Protein AF-A0A842RIZ6-F1 (afdb_monomer)

Solvent-accessible surface area (backbone atoms only — not comparable to full-atom values): 8833 Å² total; per-residue (Å²): 134,54,75,67,56,56,53,50,51,52,46,51,53,51,36,51,53,51,26,62,78,69,74,54,74,59,73,69,52,50,54,51,45,39,51,47,33,72,75,74,40,94,47,66,68,63,45,47,54,51,50,53,50,55,48,52,43,51,51,53,31,49,51,53,25,62,78,68,73,53,74,60,71,69,52,48,54,50,43,35,56,43,33,74,75,69,47,89,49,61,69,60,41,50,52,56,48,49,57,48,48,56,44,51,52,54,28,50,51,54,26,59,78,68,75,53,77,60,70,70,55,42,54,51,46,41,56,43,28,75,74,72,41,93,44,66,68,62,38,51,52,52,49,54,59,73,64,57,80,78,72,82,83,126

Sequence (154 aa):
MSNEDLTKEAIEQFSQQFMDEMNLEGKKTLIKIKKIVKEAGTEFEKVKEIYERELKIENFAKEIMEELELNGFSTLTKLKEFIEKHGFEKEKVIERYDEFSKKEDFANEIMTELELKGRSTRLKIIRIMEIVGFEKEKVKTSFLRSTINERIQH

Radius of gyration: 22.15 Å; Cα contacts (8 Å, |Δi|>4): 94; chains: 1; bounding box: 42×46×68 Å

pLDDT: mean 91.48, std 9.99, range [41.0, 97.81]

Mean predicted aligned error: 6.43 Å

Nearest PDB structures (foldseek):
  5h79-assembly2_C  TM=3.166E-01  e=1.841E+00  Staphylococcus aureus

Foldseek 3Di:
DDPVVVVLVVLLVLLVVLCVVVVHDDPVSSVVLSVLCVVQNSDNVSSVVVSVVLVVLLVLQVVLCVVVVHDDPVSSVQLSVLCVVPNSPNVSSVVVSVVVVVLQVLLVVLCVVVVHDDDVSSVQLSVLCVVVNSDSVSSNVVSVVVPPPDPPPD

Secondary structure (DSSP, 8-state):
--HHHHHHHHHHHHHHHHHHHTT--SHHHHHHHHHHHHHH-S-HHHHHHHHHHHHHHHHHHHHHHHHTT--SHHHHHHHHHHHHHH-S-HHHHHHHHHHHHHHHHHHHHHHHHTT--SHHHHHHHHHHHHHH-S-HHHHHHHHHHTT-------

Structure (mmCIF, N/CA/C/O backbone):
data_AF-A0A842RIZ6-F1
#
_entry.id   AF-A0A842RIZ6-F1
#
loop_
_atom_site.group_PDB
_atom_site.id
_atom_site.type_symbol
_atom_site.label_atom_id
_atom_site.label_alt_id
_atom_site.label_comp_id
_atom_site.label_asym_id
_atom_site.label_entity_id
_atom_site.label_seq_id
_atom_site.pdbx_PDB_ins_code
_atom_site.Cartn_x
_atom_site.Cartn_y
_atom_site.Cartn_z
_atom_site.occupancy
_atom_site.B_iso_or_equiv
_atom_site.auth_seq_id
_atom_site.auth_comp_id
_atom_site.auth_asym_id
_atom_site.auth_atom_id
_atom_site.pdbx_PDB_model_num
ATOM 1 N N . MET A 1 1 ? -12.219 31.849 20.819 1.00 56.84 1 MET A N 1
ATOM 2 C CA . MET A 1 1 ? -11.886 30.554 20.188 1.00 56.84 1 MET A CA 1
ATOM 3 C C . MET A 1 1 ? -12.431 30.570 18.777 1.00 56.84 1 MET A C 1
ATOM 5 O O . MET A 1 1 ? -13.548 31.045 18.599 1.00 56.84 1 MET A O 1
ATOM 9 N N . SER A 1 2 ? -11.643 30.152 17.787 1.00 69.94 2 SER A N 1
ATOM 10 C CA . SER A 1 2 ? -12.125 30.052 16.405 1.00 69.94 2 SER A CA 1
ATOM 11 C C . SER A 1 2 ? -12.949 28.769 16.212 1.00 69.94 2 SER A C 1
ATOM 13 O O . SER A 1 2 ? -12.807 27.820 16.984 1.00 69.94 2 SER A O 1
ATOM 15 N N . ASN A 1 3 ? -13.799 28.709 15.180 1.00 64.38 3 ASN A N 1
ATOM 16 C CA . ASN A 1 3 ? -14.527 27.478 14.832 1.00 64.38 3 ASN A CA 1
ATOM 17 C C . ASN A 1 3 ? -13.578 26.309 14.506 1.00 64.38 3 ASN A C 1
ATOM 19 O O . ASN A 1 3 ? -13.919 25.159 14.764 1.00 64.38 3 ASN A O 1
ATOM 23 N N . GLU A 1 4 ? -12.372 26.586 13.999 1.00 68.50 4 GLU A N 1
ATOM 24 C CA . GLU A 1 4 ? -11.355 25.554 13.769 1.00 68.50 4 GLU A CA 1
ATOM 25 C C . GLU A 1 4 ? -10.817 24.960 15.077 1.00 68.50 4 GLU A C 1
ATOM 27 O O . GLU A 1 4 ? -10.592 23.751 15.153 1.00 68.50 4 GLU A O 1
ATOM 32 N N . ASP A 1 5 ? -10.649 25.774 16.120 1.00 66.44 5 ASP A N 1
ATOM 33 C CA . ASP A 1 5 ? -10.172 25.297 17.424 1.00 66.44 5 ASP A CA 1
ATOM 34 C C . ASP A 1 5 ? -11.205 24.374 18.085 1.00 66.44 5 ASP A C 1
ATOM 36 O O . ASP A 1 5 ? -10.844 23.310 18.587 1.00 66.44 5 ASP A O 1
ATOM 40 N N . LEU A 1 6 ? -12.494 24.722 17.976 1.00 61.66 6 LEU A N 1
ATOM 41 C CA . LEU A 1 6 ? -13.609 23.895 18.455 1.00 61.66 6 LEU A CA 1
ATOM 42 C C . LEU A 1 6 ? -13.667 22.534 17.740 1.00 61.66 6 LEU A C 1
ATOM 44 O O . LEU A 1 6 ? -13.906 21.509 18.375 1.00 61.66 6 LEU A O 1
ATOM 48 N N . THR A 1 7 ? -13.392 22.492 16.431 1.00 81.44 7 THR A N 1
ATOM 49 C CA . THR A 1 7 ? -13.361 21.219 15.686 1.00 81.44 7 THR A CA 1
ATOM 50 C C . THR A 1 7 ? -12.161 20.339 16.035 1.00 81.44 7 THR A C 1
ATOM 52 O O . THR A 1 7 ? -12.290 19.116 16.058 1.00 81.44 7 THR A O 1
ATOM 55 N N . LYS A 1 8 ? -10.994 20.923 16.338 1.00 86.56 8 LYS A N 1
ATOM 56 C CA . LYS A 1 8 ? -9.801 20.151 16.724 1.00 86.56 8 LYS A CA 1
ATOM 57 C C . LYS A 1 8 ? -9.957 19.521 18.101 1.00 86.56 8 LYS A C 1
ATOM 59 O O . LYS A 1 8 ? -9.606 18.357 18.268 1.00 86.56 8 LYS A O 1
ATOM 64 N N . GLU A 1 9 ? -10.497 20.269 19.058 1.00 89.50 9 GLU A N 1
ATOM 65 C CA . GLU A 1 9 ? -10.736 19.775 20.414 1.00 89.50 9 GLU A CA 1
ATOM 66 C C . GLU A 1 9 ? -11.781 18.650 20.429 1.00 89.50 9 GLU A C 1
ATOM 68 O O . GLU A 1 9 ? -11.561 17.622 21.064 1.00 89.50 9 GLU A O 1
ATOM 73 N N . ALA A 1 10 ? -12.852 18.776 19.638 1.00 90.44 10 ALA A N 1
ATOM 74 C CA . ALA A 1 10 ? -13.848 17.715 19.483 1.00 90.44 10 ALA A CA 1
ATOM 75 C C . ALA A 1 10 ? -13.250 16.421 18.896 1.00 90.44 10 ALA A C 1
ATOM 77 O O . ALA A 1 10 ? -13.531 15.331 19.391 1.00 90.44 10 ALA A O 1
ATOM 78 N N . ILE A 1 11 ? -12.387 16.527 17.873 1.00 94.44 11 ILE A N 1
ATOM 79 C CA . ILE A 1 11 ? -11.676 15.367 17.305 1.00 94.44 11 ILE A CA 1
ATOM 80 C C . ILE A 1 11 ? -10.755 14.733 18.351 1.00 94.44 11 ILE A C 1
ATOM 82 O O . ILE A 1 11 ? -10.690 13.507 18.433 1.00 94.44 11 ILE A O 1
ATOM 86 N N . GLU A 1 12 ? -10.040 15.541 19.136 1.00 95.00 12 GLU A N 1
ATOM 87 C CA . GLU A 1 12 ? -9.145 15.063 20.193 1.00 95.00 12 GLU A CA 1
ATOM 88 C C . GLU A 1 12 ? -9.908 14.258 21.248 1.00 95.00 12 GLU A C 1
ATOM 90 O O . GLU A 1 12 ? -9.563 13.104 21.500 1.00 95.00 12 GLU A O 1
ATOM 95 N N . GLN A 1 13 ? -10.965 14.850 21.808 1.00 94.94 13 GLN A N 1
ATOM 96 C CA . GLN A 1 13 ? -11.787 14.243 22.854 1.00 94.94 13 GLN A CA 1
ATOM 97 C C . GLN A 1 13 ? -12.434 12.947 22.369 1.00 94.94 13 GLN A C 1
ATOM 99 O O . GLN A 1 13 ? -12.297 11.913 23.020 1.00 94.94 13 GLN A O 1
ATOM 104 N N . PHE A 1 14 ? -13.060 12.976 21.188 1.00 96.56 14 PHE A N 1
ATOM 105 C CA . PHE A 1 14 ? -13.668 11.786 20.603 1.00 96.56 14 PHE A CA 1
ATOM 106 C C . PHE A 1 14 ? -12.632 10.687 20.347 1.00 96.56 14 PHE A C 1
ATOM 108 O O . PHE A 1 14 ? -12.876 9.524 20.646 1.00 96.56 14 PHE A O 1
ATOM 115 N N . SER A 1 15 ? -11.458 11.038 19.809 1.00 96.38 15 SER A N 1
ATOM 116 C CA . SER A 1 15 ? -10.419 10.045 19.510 1.00 96.38 15 SER A CA 1
ATOM 117 C C . SER A 1 15 ? -9.881 9.381 20.775 1.00 96.38 15 SER A C 1
ATOM 119 O O . SER A 1 15 ? -9.585 8.190 20.742 1.00 96.38 15 SER A O 1
ATOM 121 N N . GLN A 1 16 ? -9.751 10.129 21.874 1.00 96.69 16 GLN A N 1
ATOM 122 C CA . GLN A 1 16 ? -9.329 9.570 23.156 1.00 96.69 16 GLN A CA 1
ATOM 123 C C . GLN A 1 16 ? -10.413 8.668 23.753 1.00 96.69 16 GLN A C 1
ATOM 125 O O . GLN A 1 16 ? -10.111 7.539 24.119 1.00 96.69 16 GLN A O 1
ATOM 130 N N . GLN A 1 17 ? -11.673 9.111 23.754 1.00 97.06 17 GLN A N 1
ATOM 131 C CA . GLN A 1 17 ? -12.793 8.281 24.202 1.00 97.06 17 GLN A CA 1
ATOM 132 C C . GLN A 1 17 ? -12.881 6.975 23.400 1.00 97.06 17 GLN A C 1
ATOM 134 O O . GLN A 1 17 ? -13.019 5.899 23.971 1.00 97.06 17 GLN A O 1
ATOM 139 N N . PHE A 1 18 ? -12.737 7.056 22.076 1.00 97.19 18 PHE A N 1
ATOM 140 C CA . PHE A 1 18 ? -12.726 5.885 21.208 1.00 97.19 18 PHE A CA 1
ATOM 141 C C . PHE A 1 18 ? -11.576 4.924 21.541 1.00 97.19 18 PHE A C 1
ATOM 143 O O . PHE A 1 18 ? -11.781 3.712 21.558 1.00 97.19 18 PHE A O 1
ATOM 150 N N . MET A 1 19 ? -10.371 5.447 21.807 1.00 96.75 19 MET A N 1
ATOM 151 C CA . MET A 1 19 ? -9.232 4.628 22.238 1.00 96.75 19 MET A CA 1
ATOM 152 C C . MET A 1 19 ? -9.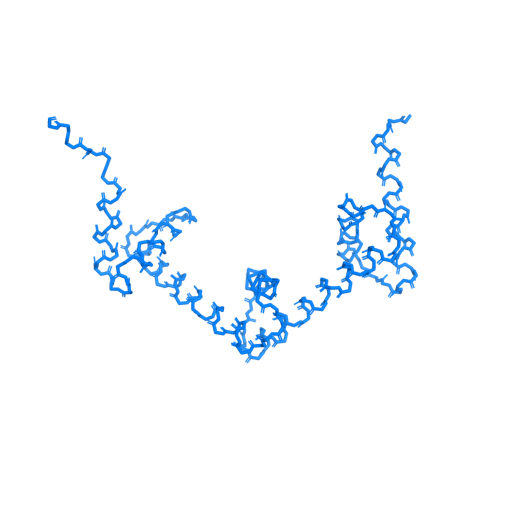553 3.877 23.530 1.00 96.75 19 MET A C 1
ATOM 154 O O . MET A 1 19 ? -9.331 2.671 23.590 1.00 96.75 19 MET A O 1
ATOM 158 N N . ASP A 1 20 ? -10.107 4.572 24.521 1.00 97.00 20 ASP A N 1
ATOM 159 C CA . ASP A 1 20 ? -10.420 3.995 25.827 1.00 97.00 20 ASP A CA 1
ATOM 160 C C . ASP A 1 20 ? -11.511 2.912 25.708 1.00 97.00 20 ASP A C 1
ATOM 162 O O . ASP A 1 20 ? -11.343 1.805 26.216 1.00 97.00 20 ASP A O 1
ATOM 166 N N . GLU A 1 21 ? -12.594 3.176 24.967 1.00 96.75 21 GLU A N 1
ATOM 167 C CA . GLU A 1 21 ? -13.692 2.215 24.762 1.00 96.75 21 GLU A CA 1
ATOM 168 C C . GLU A 1 21 ? -13.259 0.960 23.989 1.00 96.75 21 GLU A C 1
ATOM 170 O O . GLU A 1 21 ? -13.729 -0.145 24.267 1.00 96.75 21 GLU A O 1
ATOM 175 N N . MET A 1 22 ? -12.336 1.110 23.038 1.00 95.94 22 MET A N 1
ATOM 176 C CA . MET A 1 22 ? -11.782 -0.000 22.257 1.00 95.94 22 MET A CA 1
ATOM 177 C C . MET A 1 22 ? -10.560 -0.659 22.928 1.00 95.94 22 MET A C 1
ATOM 179 O O . MET A 1 22 ? -9.981 -1.578 22.345 1.00 95.94 22 MET A O 1
ATOM 183 N N . ASN A 1 23 ? -10.162 -0.219 24.132 1.00 96.12 23 ASN A N 1
ATOM 184 C CA . ASN A 1 23 ? -8.943 -0.643 24.839 1.00 96.12 23 ASN A CA 1
ATOM 185 C C . ASN A 1 23 ? -7.674 -0.553 23.967 1.00 96.12 23 ASN A C 1
ATOM 187 O O . ASN A 1 23 ? -6.852 -1.471 23.913 1.00 96.12 23 ASN A O 1
ATOM 191 N N . LEU A 1 24 ? -7.536 0.546 23.231 1.00 95.25 24 LEU A N 1
ATOM 192 C CA . LEU A 1 24 ? -6.425 0.805 22.326 1.00 95.25 24 LEU A CA 1
ATOM 193 C C . LEU A 1 24 ? -5.398 1.721 22.980 1.00 95.25 24 LEU A C 1
ATOM 195 O O . LEU A 1 24 ? -5.732 2.682 23.664 1.00 95.25 24 LEU A O 1
ATOM 199 N N . GLU A 1 25 ? -4.124 1.484 22.674 1.00 93.81 25 GLU A N 1
ATOM 200 C CA . GLU A 1 25 ? -3.024 2.292 23.193 1.00 93.81 25 GLU A CA 1
ATOM 201 C C . GLU A 1 25 ? -2.035 2.704 22.095 1.00 93.81 25 GLU A C 1
ATOM 203 O O . GLU A 1 25 ? -1.980 2.155 20.986 1.00 93.81 25 GLU A O 1
ATOM 208 N N . GLY A 1 26 ? -1.227 3.714 22.418 1.00 95.44 26 GLY A N 1
ATOM 209 C CA . GLY A 1 26 ? -0.093 4.138 21.609 1.00 95.44 26 GLY A CA 1
ATOM 210 C C . GLY A 1 26 ? -0.358 5.339 20.697 1.00 95.44 26 GLY A C 1
ATOM 211 O O . GLY A 1 26 ? -1.385 5.482 20.033 1.00 95.44 26 GLY A O 1
ATOM 212 N N . LYS A 1 27 ? 0.662 6.200 20.597 1.00 95.31 27 LYS A N 1
ATOM 213 C CA . LYS A 1 27 ? 0.615 7.460 19.835 1.00 95.31 27 LYS A CA 1
ATOM 214 C C . LYS A 1 27 ? 0.287 7.265 18.350 1.00 95.31 27 LYS A C 1
ATOM 216 O O . LYS A 1 27 ? -0.391 8.100 17.760 1.00 95.31 27 LYS A O 1
ATOM 221 N N . LYS A 1 28 ? 0.769 6.180 17.731 1.00 93.06 28 LYS A N 1
ATOM 222 C CA . LYS A 1 28 ? 0.494 5.882 16.313 1.00 93.06 28 LYS A CA 1
ATOM 223 C C . LYS A 1 28 ? -0.980 5.538 16.086 1.00 93.06 28 LYS A C 1
ATOM 225 O O . LYS A 1 28 ? -1.562 6.022 15.120 1.00 93.06 28 LYS A O 1
ATOM 230 N N . THR A 1 29 ? -1.573 4.762 16.990 1.00 94.50 29 THR A N 1
ATOM 231 C CA . THR A 1 29 ? -2.992 4.385 16.960 1.00 94.50 29 THR A CA 1
ATOM 232 C C . THR A 1 29 ? -3.877 5.617 17.103 1.00 94.50 29 THR A C 1
ATOM 234 O O . THR A 1 29 ? -4.752 5.837 16.271 1.00 94.50 29 THR A O 1
ATOM 237 N N . LEU A 1 30 ? -3.554 6.501 18.053 1.00 95.56 30 LEU A N 1
ATOM 238 C CA . LEU A 1 30 ? -4.264 7.768 18.237 1.00 95.56 30 LEU A CA 1
ATOM 239 C C . LEU A 1 30 ? -4.216 8.654 16.980 1.00 95.56 30 LEU A C 1
ATOM 241 O O . LEU A 1 30 ? -5.230 9.217 16.577 1.00 95.56 30 LEU A O 1
ATOM 245 N N . ILE A 1 31 ? -3.054 8.768 16.325 1.00 95.75 31 ILE A N 1
ATOM 246 C CA . ILE A 1 31 ? -2.927 9.527 15.066 1.00 95.75 31 ILE A CA 1
ATOM 247 C C . ILE A 1 31 ? -3.806 8.915 13.966 1.00 95.75 31 ILE A C 1
ATOM 249 O O . ILE A 1 31 ? -4.445 9.654 13.215 1.00 95.75 31 ILE A O 1
ATOM 253 N N . LYS A 1 32 ? -3.850 7.580 13.875 1.00 94.75 32 LYS A N 1
ATOM 254 C CA . LYS A 1 32 ? -4.684 6.852 12.909 1.00 94.75 32 LYS A CA 1
ATOM 255 C C . LYS A 1 32 ? -6.170 7.135 13.149 1.00 94.75 32 LYS A C 1
ATOM 257 O O . LYS A 1 32 ? -6.858 7.531 12.216 1.00 94.75 32 LYS A O 1
ATOM 262 N N . ILE A 1 33 ? -6.634 7.047 14.395 1.00 96.12 33 ILE A N 1
ATOM 263 C CA . ILE A 1 33 ? -8.030 7.333 14.757 1.00 96.12 33 ILE A CA 1
ATOM 264 C C . ILE A 1 33 ? -8.386 8.788 14.476 1.00 96.12 33 ILE A C 1
ATOM 266 O O . ILE A 1 33 ? -9.370 9.032 13.791 1.00 96.12 33 ILE A O 1
ATOM 270 N N . LYS A 1 34 ? -7.553 9.759 14.870 1.00 96.06 34 LYS A N 1
ATOM 271 C CA . LYS A 1 34 ? -7.793 11.180 14.551 1.00 96.06 34 LYS A CA 1
ATOM 272 C C . LYS A 1 34 ? -7.971 11.423 13.057 1.00 96.06 34 LYS A C 1
ATOM 274 O O . LYS A 1 34 ? -8.796 12.244 12.659 1.00 96.06 34 LYS A O 1
ATOM 279 N N . LYS A 1 35 ? -7.196 10.723 12.224 1.00 95.19 35 LYS A N 1
ATOM 280 C CA . LYS A 1 35 ? -7.337 10.795 10.768 1.00 95.19 35 LYS A CA 1
ATOM 281 C C . LYS A 1 35 ? -8.690 10.236 10.317 1.00 95.19 35 LYS A C 1
ATOM 283 O O . LYS A 1 35 ? -9.383 10.920 9.572 1.00 95.19 35 LYS A O 1
ATOM 288 N N . ILE A 1 36 ? -9.079 9.060 10.809 1.00 95.00 36 ILE A N 1
ATOM 289 C CA . ILE A 1 36 ? -10.379 8.444 10.503 1.00 95.00 36 ILE A CA 1
ATOM 290 C C . ILE A 1 36 ? -11.522 9.370 10.926 1.00 95.00 36 ILE A C 1
ATOM 292 O O . ILE A 1 36 ? -12.402 9.650 10.125 1.00 95.00 36 ILE A O 1
ATOM 296 N N . VAL A 1 37 ? -11.481 9.915 12.142 1.00 94.94 37 VAL A N 1
ATOM 297 C CA . VAL A 1 37 ? -12.501 10.835 12.674 1.00 94.94 37 VAL A CA 1
ATOM 298 C C . VAL A 1 37 ? -12.611 12.094 11.817 1.00 94.94 37 VAL A C 1
ATOM 300 O O . VAL A 1 37 ? -13.710 12.554 11.517 1.00 94.94 37 VAL A O 1
ATOM 303 N N . LYS A 1 38 ? -11.480 12.642 11.359 1.00 93.31 38 LYS A N 1
ATOM 304 C CA . LYS A 1 38 ? -11.467 13.807 10.465 1.00 93.31 38 LYS A CA 1
ATOM 305 C C . LYS A 1 38 ? -12.160 13.530 9.124 1.00 93.31 38 LYS A C 1
ATOM 307 O O . LY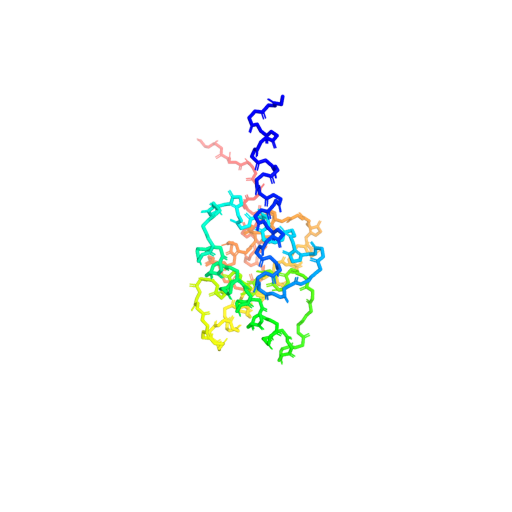S A 1 38 ? -12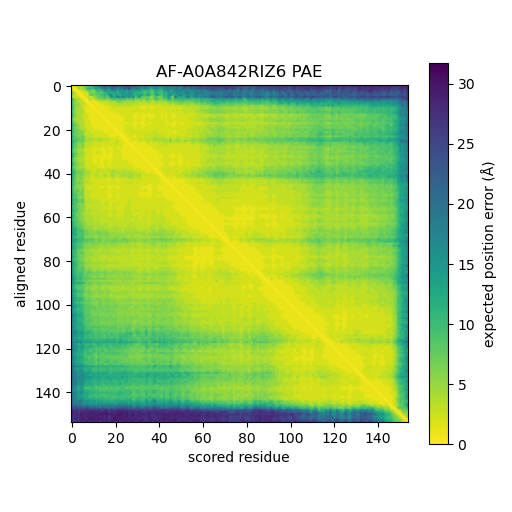.737 14.446 8.546 1.00 93.31 38 LYS A O 1
ATOM 312 N N . GLU A 1 39 ? -12.076 12.302 8.621 1.00 90.88 39 GLU A N 1
ATOM 313 C CA . GLU A 1 39 ? -12.646 11.900 7.329 1.00 90.88 39 GLU A CA 1
ATOM 314 C C . GLU A 1 39 ? -14.099 11.412 7.456 1.00 90.88 39 GLU A C 1
ATOM 316 O O . GLU A 1 39 ? -14.936 11.704 6.603 1.00 90.88 39 GLU A O 1
ATOM 321 N N . ALA A 1 40 ? -14.411 10.682 8.526 1.00 90.56 40 ALA A N 1
ATOM 322 C CA . ALA A 1 40 ? -15.677 9.985 8.716 1.00 90.56 40 ALA A CA 1
ATOM 323 C C . ALA A 1 40 ? -16.672 10.729 9.621 1.00 90.56 40 ALA A C 1
ATOM 325 O O . ALA A 1 40 ? -17.874 10.462 9.519 1.00 90.56 40 ALA A O 1
ATOM 326 N N . GLY A 1 41 ? -16.195 11.655 10.457 1.00 91.12 41 GLY A N 1
ATOM 327 C CA . GLY A 1 41 ? -16.952 12.310 11.524 1.00 91.12 41 GLY A CA 1
ATOM 328 C C . GLY A 1 41 ? -16.767 11.636 12.889 1.00 91.12 41 GLY A C 1
ATOM 329 O O . GLY A 1 41 ? -15.941 10.743 13.058 1.00 91.12 41 GLY A O 1
ATOM 330 N N . THR A 1 42 ? -17.556 12.068 13.872 1.00 91.44 42 THR A N 1
ATOM 331 C CA . THR A 1 42 ? -17.530 11.587 15.269 1.00 91.44 42 THR A CA 1
ATOM 332 C C . THR A 1 42 ? -18.644 10.573 15.553 1.00 91.44 42 THR A C 1
ATOM 334 O O . THR A 1 42 ? -19.256 10.584 16.618 1.00 91.44 42 THR A O 1
ATOM 337 N N . GLU A 1 43 ? -18.971 9.729 14.576 1.00 94.06 43 GLU A N 1
ATOM 338 C CA . GLU A 1 43 ? -19.931 8.636 14.744 1.00 94.06 43 GLU A CA 1
ATOM 339 C C . GLU A 1 43 ? -19.173 7.359 15.119 1.00 94.06 43 GLU A C 1
ATOM 341 O O . GLU A 1 43 ? -18.374 6.859 14.327 1.00 94.06 43 GLU A O 1
ATOM 346 N N . PHE A 1 44 ? -19.405 6.850 16.332 1.00 93.75 44 PHE A N 1
ATOM 347 C CA . PHE A 1 44 ? -18.616 5.761 16.917 1.00 93.75 44 PHE A CA 1
ATOM 348 C C . PHE A 1 44 ? -18.570 4.507 16.044 1.00 93.75 44 PHE A C 1
ATOM 350 O O . PHE A 1 44 ? -17.484 4.080 15.658 1.00 93.75 44 PHE A O 1
ATOM 357 N N . GLU A 1 45 ? -19.731 3.961 15.675 1.00 95.19 45 GLU A N 1
ATOM 358 C CA . GLU A 1 45 ? -19.804 2.731 14.875 1.00 95.19 45 GLU A CA 1
ATOM 359 C C . GLU A 1 45 ? -19.122 2.894 13.516 1.00 95.19 45 GLU A C 1
ATOM 361 O O . GLU A 1 45 ? -18.355 2.035 13.092 1.00 95.19 45 GLU A O 1
ATOM 366 N N . LYS A 1 46 ? -19.280 4.052 12.872 1.00 95.44 46 LYS A N 1
ATOM 367 C CA . LYS A 1 46 ? -18.618 4.336 11.596 1.00 95.44 46 LYS A CA 1
ATOM 368 C C . LYS A 1 46 ? -17.094 4.390 11.730 1.00 95.44 46 LYS A C 1
ATOM 370 O O . LYS A 1 46 ? -16.375 3.853 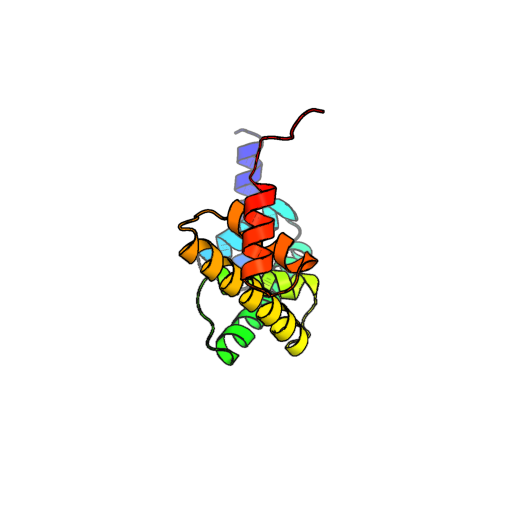10.888 1.00 95.44 46 LYS A O 1
ATOM 375 N N . VAL A 1 47 ? -16.577 5.037 12.777 1.00 96.12 47 VAL A N 1
ATOM 376 C CA . VAL A 1 47 ? -15.128 5.086 13.048 1.00 96.12 47 VAL A CA 1
ATOM 377 C C . VAL A 1 47 ? -14.601 3.692 13.382 1.00 96.12 47 VAL A C 1
ATOM 379 O O . VAL A 1 47 ? -13.533 3.316 12.893 1.00 96.12 47 VAL A O 1
ATOM 382 N N . LYS A 1 48 ? -15.365 2.908 14.147 1.00 96.75 48 LYS A N 1
ATOM 383 C CA . LYS A 1 48 ? -15.054 1.522 14.495 1.00 96.75 48 LYS A CA 1
ATOM 384 C C . LYS A 1 48 ? -14.951 0.634 13.265 1.00 96.75 48 LYS A C 1
ATOM 386 O O . LYS A 1 48 ? -13.915 0.002 13.074 1.00 96.75 48 LYS A O 1
ATOM 391 N N . GLU A 1 49 ? -15.956 0.650 12.395 1.00 96.62 49 GLU A N 1
ATOM 392 C CA . GLU A 1 49 ? -15.963 -0.125 11.152 1.00 96.62 49 GLU A CA 1
ATOM 393 C C . GLU A 1 49 ? -14.748 0.194 10.272 1.00 96.62 49 GLU A C 1
ATOM 395 O O . GLU A 1 49 ? -14.083 -0.709 9.757 1.00 96.62 49 GLU A O 1
ATOM 400 N N . ILE A 1 50 ? -14.416 1.481 10.118 1.00 96.00 50 ILE A N 1
ATOM 401 C CA . ILE A 1 50 ? -13.250 1.904 9.332 1.00 96.00 50 ILE A CA 1
ATOM 402 C C . ILE A 1 50 ? -11.956 1.430 9.997 1.00 96.00 50 ILE A C 1
ATOM 404 O O . ILE A 1 50 ? -11.090 0.872 9.319 1.00 96.00 50 ILE A O 1
ATOM 408 N N . TYR A 1 51 ? -11.820 1.615 11.311 1.00 96.25 51 TYR A N 1
ATOM 409 C CA . TYR A 1 51 ? -10.638 1.198 12.058 1.00 96.25 51 TYR A CA 1
ATOM 410 C C . TYR A 1 51 ? -10.409 -0.317 11.972 1.00 96.25 51 TYR A C 1
ATOM 412 O O . TYR A 1 51 ? -9.305 -0.754 11.635 1.00 96.25 51 TYR A O 1
ATOM 420 N N . GLU A 1 52 ? -11.446 -1.117 12.222 1.00 95.88 52 GLU A N 1
ATOM 421 C CA . GLU A 1 52 ? -11.392 -2.579 12.158 1.00 95.88 52 GLU A CA 1
ATOM 422 C C . GLU A 1 52 ? -11.075 -3.064 10.742 1.00 95.88 52 GLU A C 1
ATOM 424 O O . GLU A 1 52 ? -10.238 -3.955 10.560 1.00 95.88 52 GLU A O 1
ATOM 429 N N . ARG A 1 53 ? -11.666 -2.437 9.718 1.00 95.50 53 ARG A N 1
ATOM 430 C CA . ARG A 1 53 ? -11.337 -2.723 8.318 1.00 95.50 53 ARG A CA 1
ATOM 431 C C . ARG A 1 53 ? -9.869 -2.429 8.019 1.00 95.50 53 ARG A C 1
ATOM 433 O O . ARG A 1 53 ? -9.189 -3.280 7.444 1.00 95.50 53 ARG A O 1
ATOM 440 N N . GLU A 1 54 ? -9.366 -1.254 8.393 1.00 95.19 54 GLU A N 1
ATOM 441 C CA . GLU A 1 54 ? -7.963 -0.892 8.169 1.00 95.19 54 GLU A CA 1
ATOM 442 C C . GLU A 1 54 ? -7.002 -1.820 8.920 1.00 95.19 54 GLU A C 1
ATOM 444 O O . GLU A 1 54 ? -5.926 -2.133 8.404 1.00 95.19 54 GLU A O 1
ATOM 449 N N . LEU A 1 55 ? -7.365 -2.249 10.131 1.00 95.56 55 LEU A N 1
ATOM 450 C CA . LEU A 1 55 ? -6.592 -3.203 10.922 1.00 95.56 55 LEU A CA 1
ATOM 451 C C . LEU A 1 55 ? -6.564 -4.580 10.253 1.00 95.56 55 LEU A C 1
ATOM 453 O O . LEU A 1 55 ? -5.495 -5.172 10.119 1.00 95.56 55 LEU A O 1
ATOM 457 N N . LYS A 1 56 ? -7.711 -5.059 9.764 1.00 97.06 56 LYS A N 1
ATOM 458 C CA . LYS A 1 56 ? -7.810 -6.322 9.024 1.00 97.06 56 LYS A CA 1
ATOM 459 C C . LYS A 1 56 ? -6.929 -6.311 7.773 1.00 97.06 56 LYS A C 1
ATOM 461 O O . LYS A 1 56 ? -6.193 -7.265 7.542 1.00 97.06 56 LYS A O 1
ATOM 466 N N . ILE A 1 57 ? -6.971 -5.230 6.992 1.00 97.81 57 ILE A N 1
ATOM 467 C CA . ILE A 1 57 ? -6.128 -5.052 5.797 1.00 97.81 57 ILE A CA 1
ATOM 468 C C . ILE A 1 57 ? -4.642 -5.051 6.176 1.00 97.81 57 ILE A C 1
ATOM 470 O O . ILE A 1 57 ? -3.833 -5.703 5.521 1.00 97.81 57 ILE A O 1
ATOM 474 N N . GLU A 1 58 ? -4.272 -4.329 7.233 1.00 96.81 58 GLU A N 1
ATOM 475 C CA . GLU A 1 58 ? -2.884 -4.244 7.689 1.00 96.81 58 GLU A CA 1
ATOM 476 C C . GLU A 1 58 ? -2.347 -5.591 8.189 1.00 96.81 58 GLU A C 1
ATOM 478 O O . GLU A 1 58 ? -1.220 -5.951 7.856 1.00 96.81 58 GLU A O 1
ATOM 483 N N . ASN A 1 59 ? -3.143 -6.342 8.950 1.00 97.19 59 ASN A N 1
ATOM 484 C CA . ASN A 1 59 ? -2.757 -7.663 9.444 1.00 97.19 59 ASN A CA 1
ATOM 485 C C . ASN A 1 59 ? -2.604 -8.663 8.297 1.00 97.19 59 ASN A C 1
ATOM 487 O O . ASN A 1 59 ? -1.600 -9.364 8.237 1.00 97.19 59 ASN A O 1
ATOM 491 N N . PHE A 1 60 ? -3.538 -8.662 7.346 1.00 97.81 60 PHE A N 1
ATOM 492 C CA . PHE A 1 60 ? -3.460 -9.522 6.167 1.00 97.81 60 PHE A CA 1
ATOM 493 C C . PHE A 1 60 ? -2.237 -9.199 5.294 1.00 97.81 60 PHE A C 1
ATOM 495 O O . PHE A 1 60 ? -1.541 -10.096 4.827 1.00 97.81 60 PHE A O 1
ATOM 502 N N . ALA A 1 61 ? -1.916 -7.913 5.118 1.00 97.62 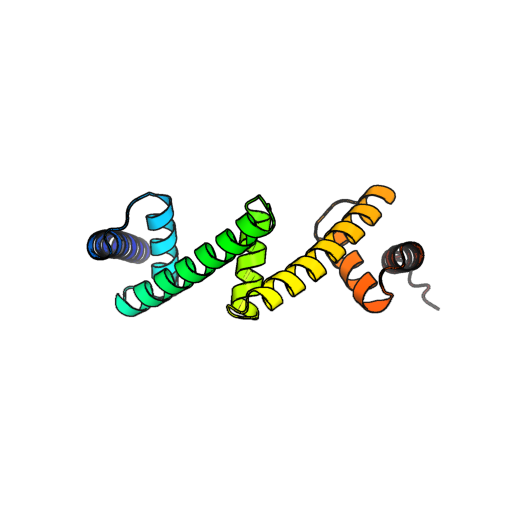61 ALA A N 1
ATOM 503 C CA . ALA A 1 61 ? -0.700 -7.507 4.418 1.00 97.62 61 ALA A CA 1
ATOM 504 C C . ALA A 1 61 ? 0.569 -7.998 5.134 1.00 97.62 61 ALA A C 1
ATOM 506 O O . ALA A 1 61 ? 1.497 -8.451 4.473 1.00 97.62 61 ALA A O 1
ATOM 507 N N . LYS A 1 62 ? 0.614 -7.921 6.472 1.00 97.50 62 LYS A N 1
ATOM 508 C CA . LYS A 1 62 ? 1.752 -8.409 7.269 1.00 97.50 62 LYS A CA 1
ATOM 509 C C . LYS A 1 62 ? 1.913 -9.922 7.186 1.00 97.50 62 LYS A C 1
ATOM 511 O O . LYS A 1 62 ? 3.042 -10.372 7.072 1.00 97.50 62 LYS A O 1
ATOM 516 N N . GLU A 1 63 ? 0.815 -10.673 7.188 1.00 97.50 63 GLU A N 1
ATOM 517 C CA . GLU A 1 63 ? 0.836 -12.127 7.001 1.00 97.50 63 GLU A CA 1
ATOM 518 C C . GLU A 1 63 ? 1.485 -12.502 5.660 1.00 97.50 63 GLU A C 1
ATOM 520 O O . GLU A 1 63 ? 2.403 -13.314 5.623 1.00 97.50 63 GLU A O 1
ATOM 525 N N . ILE A 1 64 ? 1.081 -11.841 4.568 1.00 97.06 64 ILE A N 1
ATOM 526 C CA . ILE A 1 64 ? 1.703 -12.038 3.248 1.00 97.06 64 ILE A CA 1
ATOM 527 C C . ILE A 1 64 ? 3.186 -11.652 3.272 1.00 97.06 64 ILE A C 1
ATOM 529 O O . ILE A 1 64 ? 4.015 -12.338 2.679 1.00 97.06 64 ILE A O 1
ATOM 533 N N . MET A 1 65 ? 3.533 -10.543 3.931 1.00 97.06 65 MET A N 1
ATOM 534 C CA . MET A 1 65 ? 4.929 -10.118 4.035 1.00 97.06 65 MET A CA 1
ATOM 535 C C . MET A 1 65 ? 5.785 -11.131 4.789 1.00 97.06 65 MET A C 1
ATOM 537 O O . MET A 1 65 ? 6.903 -11.388 4.367 1.00 97.06 65 MET A O 1
ATOM 541 N N . GLU A 1 66 ? 5.273 -11.699 5.876 1.00 96.69 66 GLU A N 1
ATOM 542 C CA . GLU A 1 66 ? 5.968 -12.725 6.650 1.00 96.69 66 GLU A CA 1
ATOM 543 C C . GLU A 1 66 ? 6.163 -14.002 5.824 1.00 96.69 66 GLU A C 1
ATOM 545 O O . GLU A 1 66 ? 7.279 -14.507 5.743 1.00 96.69 66 GLU A O 1
ATOM 550 N N . GLU A 1 67 ? 5.116 -14.465 5.136 1.00 95.00 67 GLU A N 1
ATOM 551 C CA . GLU A 1 67 ? 5.150 -15.666 4.290 1.00 95.00 67 GLU A CA 1
ATOM 552 C C . GLU A 1 67 ? 6.151 -15.556 3.129 1.00 95.00 67 GLU A C 1
ATOM 554 O O . GLU A 1 67 ? 6.806 -16.533 2.771 1.00 95.00 67 GLU A O 1
ATOM 559 N N . LEU A 1 68 ? 6.285 -14.362 2.550 1.00 94.19 68 LEU A N 1
ATOM 560 C CA . LEU A 1 68 ? 7.176 -14.087 1.420 1.00 94.19 68 LEU A CA 1
ATOM 561 C C . LEU A 1 68 ? 8.518 -13.461 1.837 1.00 94.19 68 LEU A C 1
ATOM 563 O O . LEU A 1 68 ? 9.268 -13.005 0.974 1.00 94.19 68 LEU A O 1
ATOM 567 N N . GLU A 1 69 ? 8.800 -13.379 3.141 1.00 95.31 69 GLU A N 1
ATOM 568 C CA . GLU A 1 69 ? 9.992 -12.731 3.716 1.00 95.31 69 GLU A CA 1
ATOM 569 C C . GLU A 1 69 ? 10.207 -11.273 3.240 1.00 95.31 69 GLU A C 1
ATOM 571 O O . GLU A 1 69 ? 11.321 -10.735 3.193 1.00 95.31 69 GLU A O 1
ATOM 576 N N . LEU A 1 70 ? 9.116 -10.587 2.897 1.00 94.06 70 LEU A N 1
ATOM 577 C CA . LEU A 1 70 ? 9.119 -9.210 2.427 1.00 94.06 70 LEU A CA 1
ATOM 578 C C . LEU A 1 70 ? 9.227 -8.232 3.592 1.00 94.06 70 LEU A C 1
ATOM 580 O O . LEU A 1 70 ? 8.606 -8.376 4.641 1.00 94.06 70 LEU A O 1
ATOM 584 N N . ASN A 1 71 ? 9.960 -7.146 3.367 1.00 92.75 71 ASN A N 1
ATOM 585 C CA . ASN A 1 71 ? 10.206 -6.134 4.383 1.00 92.75 71 ASN A CA 1
ATOM 586 C C . ASN A 1 71 ? 9.991 -4.717 3.836 1.00 92.75 71 ASN A C 1
ATOM 588 O O . ASN A 1 71 ? 10.001 -4.470 2.629 1.00 92.75 71 ASN A O 1
ATOM 592 N N . GLY A 1 72 ? 9.816 -3.764 4.753 1.00 94.25 72 GLY A N 1
ATOM 593 C CA . GLY A 1 72 ? 9.789 -2.336 4.442 1.00 94.25 72 GLY A CA 1
ATOM 594 C C . GLY A 1 72 ? 8.394 -1.710 4.341 1.00 94.25 72 GLY A C 1
ATOM 595 O O . GLY A 1 72 ? 7.399 -2.327 3.963 1.00 94.25 72 GLY A O 1
ATOM 596 N N . PHE A 1 73 ? 8.332 -0.419 4.675 1.00 92.50 73 PHE A N 1
ATOM 597 C CA . PHE A 1 73 ? 7.084 0.349 4.723 1.00 92.50 73 PHE A CA 1
ATOM 598 C C . PHE A 1 73 ? 6.422 0.527 3.346 1.00 92.50 73 PHE A C 1
ATOM 600 O O . PHE A 1 73 ? 5.194 0.529 3.240 1.00 92.50 73 PHE A O 1
ATOM 607 N N . SER A 1 74 ? 7.220 0.665 2.282 1.00 91.06 74 SER A N 1
ATOM 608 C CA . SER A 1 74 ? 6.718 0.760 0.906 1.00 91.06 74 SER A CA 1
ATOM 609 C C . SER A 1 74 ? 5.979 -0.506 0.487 1.00 91.06 74 SER A C 1
ATOM 611 O O . SER A 1 74 ? 4.899 -0.412 -0.090 1.00 91.06 74 SER A O 1
ATOM 613 N N . THR A 1 75 ? 6.527 -1.672 0.829 1.00 94.75 75 THR A N 1
ATOM 614 C CA . THR A 1 75 ? 5.935 -2.981 0.545 1.00 94.75 75 THR A CA 1
ATOM 615 C C . THR A 1 75 ? 4.604 -3.145 1.261 1.00 94.75 75 THR A C 1
ATOM 617 O O . THR A 1 75 ? 3.599 -3.420 0.610 1.00 94.75 75 THR A O 1
ATOM 620 N N . LEU A 1 76 ? 4.565 -2.842 2.564 1.00 96.50 76 LEU A N 1
ATOM 621 C CA . LEU A 1 76 ? 3.324 -2.844 3.341 1.00 96.50 76 LEU A CA 1
ATOM 622 C C . LEU A 1 76 ? 2.269 -1.930 2.708 1.00 96.50 76 LEU A C 1
ATOM 624 O O . LEU A 1 76 ? 1.128 -2.335 2.518 1.00 96.50 76 LEU A O 1
ATOM 628 N N . THR A 1 77 ? 2.654 -0.705 2.343 1.00 95.75 77 THR A N 1
ATOM 629 C CA . THR A 1 77 ? 1.736 0.261 1.720 1.00 95.75 77 THR A CA 1
ATOM 630 C C . THR A 1 77 ? 1.163 -0.286 0.413 1.00 95.75 77 THR A C 1
ATOM 632 O O . THR A 1 77 ? -0.042 -0.203 0.195 1.00 95.75 77 THR A O 1
ATOM 635 N N . LYS A 1 78 ? 2.001 -0.897 -0.431 1.00 95.19 78 LYS A N 1
ATOM 636 C CA . LYS A 1 78 ? 1.559 -1.487 -1.698 1.00 95.19 78 LYS A CA 1
ATOM 637 C C . LYS A 1 78 ? 0.651 -2.686 -1.511 1.00 95.19 78 LYS A C 1
ATOM 639 O O . LYS A 1 78 ? -0.392 -2.732 -2.152 1.00 95.19 78 LYS A O 1
ATOM 644 N N . LEU A 1 79 ? 0.980 -3.604 -0.611 1.00 97.06 79 LEU A N 1
ATOM 645 C CA . LEU A 1 79 ? 0.106 -4.738 -0.320 1.00 97.06 79 LEU A CA 1
ATOM 646 C C . LEU A 1 79 ? -1.266 -4.273 0.174 1.00 97.06 79 LEU A C 1
ATOM 648 O O . LEU A 1 79 ? -2.275 -4.764 -0.323 1.00 97.06 79 LEU A O 1
ATOM 652 N N . LYS A 1 80 ? -1.325 -3.260 1.049 1.00 97.50 80 LYS A N 1
ATOM 653 C CA . LYS A 1 80 ? -2.601 -2.658 1.468 1.00 97.50 80 LYS A CA 1
ATOM 654 C C . LYS A 1 80 ? -3.418 -2.130 0.280 1.00 97.50 80 LYS A C 1
ATOM 656 O O . LYS A 1 80 ? -4.602 -2.437 0.197 1.00 97.50 80 LYS A O 1
ATOM 661 N N . GLU A 1 81 ? -2.793 -1.408 -0.656 1.00 95.81 81 GLU A N 1
ATOM 662 C CA . GLU A 1 81 ? -3.459 -0.931 -1.884 1.00 95.81 81 GLU A CA 1
ATOM 663 C C . GLU A 1 81 ? -4.011 -2.097 -2.734 1.00 95.81 81 GLU A C 1
ATOM 665 O O . GLU A 1 81 ? -5.129 -2.020 -3.250 1.00 95.81 81 GLU A O 1
ATOM 670 N N . PHE A 1 82 ? -3.257 -3.195 -2.878 1.00 95.19 82 PHE A N 1
ATOM 671 C CA . PHE A 1 82 ? -3.722 -4.378 -3.612 1.00 95.19 82 PHE A CA 1
ATOM 672 C C . PHE A 1 82 ? -4.896 -5.067 -2.911 1.00 95.19 82 PHE A C 1
ATOM 674 O O . PHE A 1 82 ? -5.863 -5.425 -3.582 1.00 95.19 82 PHE A O 1
ATOM 681 N N . ILE A 1 83 ? -4.854 -5.201 -1.585 1.00 97.00 83 ILE A N 1
ATOM 682 C CA . ILE A 1 83 ? -5.936 -5.798 -0.786 1.00 97.00 83 ILE A CA 1
ATOM 683 C C . ILE A 1 83 ? -7.208 -4.954 -0.886 1.00 97.00 83 ILE A C 1
ATOM 685 O O . ILE A 1 83 ? -8.298 -5.486 -1.086 1.00 97.00 83 ILE A O 1
ATOM 689 N N . GLU A 1 84 ? -7.094 -3.627 -0.814 1.00 94.75 84 GLU A N 1
ATOM 690 C CA . GLU A 1 84 ? -8.242 -2.729 -0.983 1.00 94.75 84 GLU A CA 1
ATOM 691 C C . GLU A 1 84 ? -8.904 -2.877 -2.354 1.00 94.75 84 GLU A C 1
ATOM 693 O O . GLU A 1 84 ? -10.129 -2.794 -2.463 1.00 94.75 84 GLU A O 1
ATOM 698 N N . LYS A 1 85 ? -8.103 -3.115 -3.396 1.00 94.19 85 LYS A N 1
ATOM 699 C CA . LYS A 1 85 ? -8.580 -3.230 -4.776 1.00 94.19 85 LYS A CA 1
ATOM 700 C C . LYS A 1 85 ? -9.100 -4.623 -5.132 1.00 94.19 85 LYS A C 1
ATOM 702 O O . LYS A 1 85 ? -10.012 -4.739 -5.949 1.00 94.19 85 LYS A O 1
ATOM 707 N N . HIS A 1 86 ? -8.494 -5.672 -4.585 1.00 92.75 86 HIS A N 1
ATOM 708 C CA . HIS A 1 86 ? -8.720 -7.055 -5.013 1.00 92.75 86 HIS A CA 1
ATOM 709 C C . HIS A 1 86 ? -9.370 -7.940 -3.947 1.00 92.75 86 HIS A C 1
ATOM 711 O O . HIS A 1 86 ? -9.762 -9.062 -4.268 1.00 92.75 86 HIS A O 1
ATOM 717 N N . GLY A 1 87 ? -9.541 -7.431 -2.726 1.00 93.81 87 GLY A N 1
ATOM 718 C CA . GLY A 1 87 ? -10.104 -8.159 -1.596 1.00 93.81 87 GLY A CA 1
ATOM 719 C C . GLY A 1 87 ? -9.058 -8.967 -0.824 1.00 93.81 87 GLY A C 1
ATOM 720 O O . GLY A 1 87 ? -7.860 -8.712 -0.900 1.00 93.81 87 GLY A O 1
ATOM 721 N N . PHE A 1 88 ? -9.540 -9.952 -0.065 1.00 94.69 88 PHE A N 1
ATOM 722 C CA . PHE A 1 88 ? -8.740 -10.784 0.846 1.00 94.69 88 PHE A CA 1
ATOM 723 C C . PHE A 1 88 ? -8.418 -12.174 0.262 1.00 94.69 88 PHE A C 1
ATOM 725 O O . PHE A 1 88 ? -8.204 -13.129 1.001 1.00 94.69 88 PHE A O 1
ATOM 732 N N . GLU A 1 89 ? -8.412 -12.305 -1.065 1.00 95.25 89 GLU A N 1
ATOM 733 C CA . GLU A 1 89 ? -7.963 -13.521 -1.756 1.00 95.25 89 GLU A CA 1
ATOM 734 C C . GLU A 1 89 ? -6.428 -13.526 -1.779 1.00 95.25 89 GLU A C 1
ATOM 736 O O . GLU A 1 89 ? -5.823 -12.815 -2.586 1.00 95.25 89 GLU A O 1
ATOM 741 N N . LYS A 1 90 ? -5.796 -14.277 -0.866 1.00 94.12 90 LYS A N 1
ATOM 742 C CA . LYS A 1 90 ? -4.345 -14.211 -0.616 1.00 94.12 90 LYS A CA 1
ATOM 743 C C . LYS A 1 90 ? -3.540 -14.448 -1.889 1.00 94.12 90 LYS A C 1
ATOM 745 O O . LYS A 1 90 ? -2.723 -13.609 -2.260 1.00 94.12 90 LYS A O 1
ATOM 750 N N . GLU A 1 91 ? -3.816 -15.542 -2.584 1.00 94.31 91 GLU A N 1
ATOM 751 C CA . GLU A 1 91 ? -3.092 -15.978 -3.778 1.00 94.31 91 GLU A CA 1
ATOM 752 C C . GLU A 1 91 ? -3.153 -14.918 -4.877 1.00 94.31 91 GLU A C 1
ATOM 754 O O . GLU A 1 91 ? -2.150 -14.604 -5.511 1.00 94.31 91 GLU A O 1
ATOM 759 N N . LYS A 1 92 ? -4.318 -14.292 -5.048 1.00 95.31 92 LYS A N 1
ATOM 760 C CA . LYS A 1 92 ? -4.520 -13.221 -6.023 1.00 95.31 92 LYS A CA 1
ATOM 761 C C . LYS A 1 92 ? -3.791 -11.942 -5.634 1.00 95.31 92 LYS A C 1
ATOM 763 O O . LYS A 1 92 ? -3.259 -11.259 -6.503 1.00 95.31 92 LYS A O 1
ATOM 768 N N . VAL A 1 93 ? -3.765 -11.584 -4.350 1.00 95.88 93 VAL A N 1
ATOM 769 C CA . VAL A 1 93 ? -2.981 -10.431 -3.879 1.00 95.88 93 VAL A CA 1
ATOM 770 C C . VAL A 1 93 ? -1.494 -10.676 -4.121 1.00 95.88 93 VAL A C 1
ATOM 772 O O . VAL A 1 93 ? -0.821 -9.781 -4.633 1.00 95.88 93 VAL A O 1
ATOM 775 N N . ILE A 1 94 ? -1.005 -11.881 -3.817 1.00 94.81 94 ILE A N 1
ATOM 776 C CA . ILE A 1 94 ? 0.383 -12.289 -4.059 1.00 94.81 94 ILE A CA 1
ATOM 777 C C . ILE A 1 94 ? 0.714 -12.215 -5.550 1.00 94.81 94 ILE A C 1
ATOM 779 O O . ILE A 1 94 ? 1.681 -11.553 -5.915 1.00 94.81 94 ILE A O 1
ATOM 783 N N . GLU A 1 95 ? -0.110 -12.810 -6.414 1.00 95.00 95 GLU A N 1
ATOM 784 C CA . GLU A 1 95 ? 0.074 -12.779 -7.870 1.00 95.00 95 GLU A CA 1
ATOM 785 C C . GLU A 1 95 ? 0.169 -11.337 -8.391 1.00 95.00 95 GLU A C 1
ATOM 787 O O . GLU A 1 95 ? 1.108 -10.980 -9.101 1.00 95.00 95 GLU A O 1
ATOM 792 N N . ARG A 1 96 ? -0.762 -10.463 -7.985 1.00 93.56 96 ARG A N 1
ATOM 793 C CA . ARG A 1 96 ? -0.765 -9.052 -8.407 1.00 93.56 96 ARG A CA 1
ATOM 794 C C . ARG A 1 96 ? 0.423 -8.266 -7.875 1.00 93.56 96 ARG A C 1
ATOM 796 O O . ARG A 1 96 ? 0.932 -7.388 -8.577 1.00 93.56 96 ARG A O 1
ATOM 803 N N . TYR A 1 97 ? 0.847 -8.551 -6.650 1.00 93.81 97 TYR A N 1
ATOM 804 C CA . TYR A 1 97 ? 2.020 -7.922 -6.065 1.00 93.81 97 TYR A CA 1
ATOM 805 C C . TYR A 1 97 ? 3.305 -8.366 -6.777 1.00 93.81 97 TYR A C 1
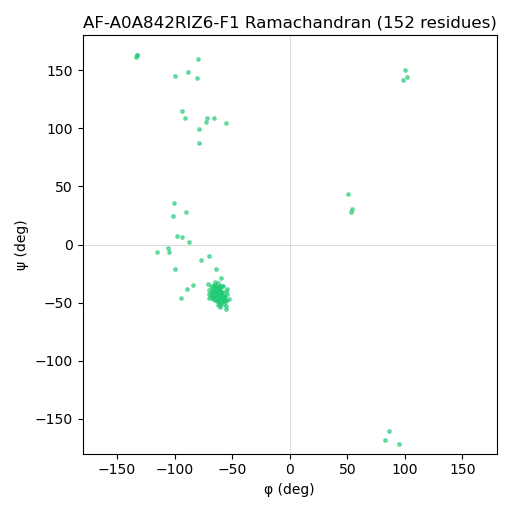ATOM 807 O O . TYR A 1 97 ? 4.130 -7.515 -7.103 1.00 93.81 97 TYR A O 1
ATOM 815 N N . ASP A 1 98 ? 3.447 -9.653 -7.089 1.00 93.44 98 ASP A N 1
ATOM 816 C CA . ASP A 1 98 ? 4.593 -10.204 -7.819 1.00 93.44 98 ASP A CA 1
ATOM 817 C C . ASP A 1 98 ? 4.674 -9.651 -9.254 1.00 93.44 98 ASP A C 1
ATOM 819 O O . ASP A 1 98 ? 5.726 -9.167 -9.680 1.00 93.44 98 ASP A O 1
ATOM 823 N N . GLU A 1 99 ? 3.547 -9.599 -9.977 1.00 92.56 99 GLU A N 1
ATOM 824 C CA . GLU A 1 99 ? 3.457 -8.927 -11.285 1.00 92.56 99 GLU A CA 1
ATOM 825 C C . GLU A 1 99 ? 3.933 -7.468 -11.213 1.00 92.56 99 GLU A C 1
ATOM 827 O O . GLU A 1 99 ? 4.642 -6.981 -12.101 1.00 92.56 99 GLU A O 1
ATOM 832 N N . PHE A 1 100 ? 3.533 -6.750 -10.162 1.00 93.25 100 PHE A N 1
ATOM 833 C CA . PHE A 1 100 ? 3.944 -5.370 -9.935 1.00 93.25 100 PHE A CA 1
ATOM 834 C C . PHE A 1 100 ? 5.432 -5.253 -9.596 1.00 93.25 100 PHE A C 1
ATOM 836 O O . PHE A 1 100 ? 6.107 -4.401 -10.180 1.00 93.25 100 PHE A O 1
ATOM 843 N N . SER A 1 101 ? 5.950 -6.102 -8.705 1.00 93.12 101 SER A N 1
ATOM 844 C CA . SER A 1 101 ? 7.361 -6.092 -8.308 1.00 93.12 101 SER A CA 1
ATOM 845 C C . SER A 1 101 ? 8.256 -6.334 -9.514 1.00 93.12 101 SER A C 1
ATOM 847 O O . SER A 1 101 ? 9.131 -5.521 -9.796 1.00 93.12 101 SER A O 1
ATOM 849 N N . LYS A 1 102 ? 7.945 -7.350 -10.328 1.00 93.50 102 LYS A N 1
ATOM 850 C CA . LYS A 1 102 ? 8.675 -7.651 -11.569 1.00 93.50 102 LYS A CA 1
ATOM 851 C C . LYS A 1 102 ? 8.736 -6.458 -12.522 1.00 93.50 102 LYS A C 1
ATOM 853 O O . LYS A 1 102 ? 9.767 -6.217 -13.150 1.00 93.50 102 LYS A O 1
ATOM 858 N N . LYS A 1 103 ? 7.643 -5.695 -12.643 1.00 94.12 103 LYS A N 1
ATOM 859 C CA . LYS A 1 103 ? 7.619 -4.473 -13.464 1.00 94.12 103 LYS A CA 1
ATOM 860 C C . LYS A 1 103 ? 8.503 -3.370 -12.885 1.00 94.12 103 LYS A C 1
ATOM 862 O O . LYS A 1 103 ? 9.223 -2.717 -13.639 1.00 94.12 103 LYS A O 1
ATOM 867 N N . GLU A 1 104 ? 8.433 -3.138 -11.577 1.00 93.75 104 GLU A N 1
ATOM 868 C CA . GLU A 1 104 ? 9.263 -2.136 -10.898 1.00 93.75 104 GLU A CA 1
ATOM 869 C C . GLU A 1 104 ? 10.751 -2.491 -10.978 1.00 93.75 104 GLU A C 1
ATOM 871 O O . GLU A 1 104 ? 11.549 -1.620 -11.324 1.00 93.75 104 GLU A O 1
ATOM 876 N N . ASP A 1 105 ? 11.119 -3.749 -10.740 1.00 94.50 105 ASP A N 1
ATOM 877 C CA . ASP A 1 105 ? 12.503 -4.230 -10.792 1.00 94.50 105 ASP A CA 1
ATOM 878 C C . ASP A 1 105 ? 13.092 -4.058 -12.191 1.00 94.50 105 ASP A C 1
ATOM 880 O O . ASP A 1 105 ? 14.125 -3.409 -12.363 1.00 94.50 105 ASP A O 1
ATOM 884 N N . PHE A 1 106 ? 12.367 -4.505 -13.217 1.00 95.56 106 PHE A N 1
ATOM 885 C CA . PHE A 1 106 ? 12.777 -4.324 -14.607 1.00 95.56 106 PHE A CA 1
ATOM 886 C C . PHE A 1 106 ? 12.932 -2.841 -14.982 1.00 95.56 106 PHE A C 1
ATOM 888 O O . PHE A 1 106 ? 13.884 -2.447 -15.664 1.00 95.56 106 PHE A O 1
ATOM 895 N N . ALA A 1 107 ? 12.012 -1.984 -14.532 1.00 95.31 107 ALA A N 1
ATOM 896 C CA . ALA A 1 107 ? 12.113 -0.553 -14.787 1.00 95.31 107 ALA A CA 1
ATOM 897 C C . ALA A 1 107 ? 13.317 0.073 -14.064 1.00 95.31 107 ALA A C 1
ATOM 899 O O . ALA A 1 107 ? 14.000 0.919 -14.646 1.00 95.31 107 ALA A O 1
ATOM 900 N N . ASN A 1 108 ? 13.610 -0.352 -12.832 1.00 95.44 108 ASN A N 1
ATOM 901 C CA . ASN A 1 108 ? 14.780 0.093 -12.075 1.00 95.44 108 ASN A CA 1
ATOM 902 C C . ASN A 1 108 ? 16.093 -0.343 -12.743 1.00 95.44 108 ASN A C 1
ATOM 904 O O . ASN A 1 108 ? 17.036 0.451 -12.783 1.00 95.44 108 ASN A O 1
ATOM 908 N N . GLU A 1 109 ? 16.161 -1.542 -13.326 1.00 95.81 109 GLU A N 1
ATOM 909 C CA . GLU A 1 109 ? 17.324 -1.970 -14.111 1.00 95.81 109 GLU A CA 1
ATOM 910 C C . GLU A 1 109 ? 17.575 -1.053 -15.312 1.00 95.81 109 GLU A C 1
ATOM 912 O O . GLU A 1 109 ? 18.695 -0.586 -15.511 1.00 95.81 109 GLU A O 1
ATOM 917 N N . ILE A 1 110 ? 16.537 -0.756 -16.103 1.00 94.50 110 ILE A N 1
ATOM 918 C CA . ILE A 1 110 ? 16.661 0.152 -17.255 1.00 94.50 110 ILE A CA 1
ATOM 919 C C . ILE A 1 110 ? 17.089 1.544 -16.802 1.00 94.50 110 ILE A C 1
ATOM 921 O O . ILE A 1 110 ? 17.944 2.165 -17.430 1.00 94.50 110 ILE A O 1
ATOM 925 N N . MET A 1 111 ? 16.499 2.045 -15.717 1.00 95.19 111 MET A N 1
ATOM 926 C CA . MET A 1 111 ? 16.886 3.338 -15.166 1.00 95.19 111 MET A CA 1
ATOM 927 C C . MET A 1 111 ? 18.346 3.353 -14.731 1.00 95.19 111 MET A C 1
ATOM 929 O O . MET A 1 111 ? 19.026 4.340 -14.978 1.00 95.19 111 MET A O 1
ATOM 933 N N . THR A 1 112 ? 18.833 2.269 -14.133 1.00 96.38 112 THR A N 1
ATOM 934 C CA . THR A 1 112 ? 20.227 2.152 -13.699 1.00 96.38 112 THR A CA 1
ATOM 935 C C . THR A 1 112 ? 21.175 2.173 -14.896 1.00 96.38 112 THR A C 1
ATOM 937 O O . THR A 1 112 ? 22.131 2.940 -14.893 1.00 96.38 112 THR A O 1
ATOM 940 N N . GLU A 1 113 ? 20.881 1.406 -15.949 1.00 94.12 113 GLU A N 1
ATOM 941 C CA . GLU A 1 113 ? 21.701 1.364 -17.171 1.00 94.12 113 GLU A CA 1
ATOM 942 C C . GLU A 1 113 ? 21.735 2.689 -17.936 1.00 94.12 113 GLU A C 1
ATOM 944 O O . GLU A 1 113 ? 22.734 3.011 -18.572 1.00 94.12 113 GLU A O 1
ATOM 949 N N . LEU A 1 114 ? 20.644 3.452 -17.892 1.00 91.81 114 LEU A N 1
ATOM 950 C CA . LEU A 1 114 ? 20.541 4.761 -18.539 1.00 91.81 114 LEU A CA 1
ATOM 951 C C . LEU A 1 114 ? 20.907 5.924 -17.597 1.00 91.81 114 LEU A C 1
ATOM 953 O O . LEU A 1 114 ? 20.701 7.080 -17.961 1.00 91.81 114 LEU A O 1
ATOM 957 N N . GLU A 1 115 ? 21.389 5.628 -16.385 1.00 93.88 115 GLU A N 1
ATOM 958 C CA . GLU A 1 115 ? 21.716 6.604 -15.331 1.00 93.88 115 GLU A CA 1
ATOM 959 C C . GLU A 1 115 ? 20.558 7.565 -14.982 1.00 93.88 115 GLU A C 1
ATOM 961 O O . GLU A 1 115 ? 20.737 8.713 -14.564 1.00 93.88 115 GLU A O 1
ATOM 966 N N . LEU A 1 116 ? 19.324 7.085 -15.123 1.00 93.00 116 LEU A N 1
ATOM 967 C CA . LEU A 1 116 ? 18.098 7.829 -14.877 1.00 93.00 116 LEU A CA 1
ATOM 968 C C . LEU A 1 116 ? 17.653 7.714 -13.420 1.00 93.00 116 LEU A C 1
ATOM 970 O O . LEU A 1 116 ? 17.785 6.683 -12.762 1.00 93.00 116 LEU A O 1
ATOM 974 N N . LYS A 1 117 ? 17.018 8.776 -12.921 1.00 92.81 117 LYS A N 1
ATOM 975 C CA . LYS A 1 117 ? 16.406 8.816 -11.587 1.00 92.81 117 LYS A CA 1
ATOM 976 C C . LYS A 1 117 ? 14.996 9.395 -11.656 1.00 92.81 117 LYS A C 1
ATOM 978 O O . LYS A 1 117 ? 14.611 10.054 -12.621 1.00 92.81 117 LYS A O 1
ATOM 983 N N . GLY A 1 118 ? 14.227 9.159 -10.596 1.00 94.06 118 GLY A N 1
ATOM 984 C CA . GLY A 1 118 ? 12.926 9.789 -10.384 1.00 94.06 118 GLY A CA 1
ATOM 985 C C . GLY A 1 118 ? 11.720 8.905 -10.700 1.00 94.06 118 GLY A C 1
ATOM 986 O O . GLY A 1 118 ? 11.691 8.123 -11.649 1.00 94.06 118 GLY A O 1
ATOM 987 N N . ARG A 1 119 ? 10.674 9.081 -9.886 1.00 92.31 119 ARG A N 1
ATOM 988 C CA . ARG A 1 119 ? 9.429 8.304 -9.946 1.00 92.31 119 ARG A CA 1
ATOM 989 C C . ARG A 1 119 ? 8.720 8.418 -11.298 1.00 92.31 119 ARG A C 1
ATOM 991 O O . ARG A 1 119 ? 8.237 7.418 -11.814 1.00 92.31 119 ARG A O 1
ATOM 998 N N . SER A 1 120 ? 8.649 9.620 -11.871 1.00 92.88 120 SER A N 1
ATOM 999 C CA . SER A 1 120 ? 7.946 9.854 -13.140 1.00 92.88 120 SER A CA 1
ATOM 1000 C C . SER A 1 120 ? 8.579 9.083 -14.298 1.00 92.88 120 SER A C 1
ATOM 1002 O O . SER A 1 120 ? 7.866 8.513 -15.120 1.00 92.88 120 SER A O 1
ATOM 1004 N N . THR A 1 121 ? 9.910 9.016 -14.324 1.00 94.00 121 THR A N 1
ATOM 1005 C CA . THR A 1 121 ? 10.674 8.258 -15.318 1.00 94.00 121 THR A CA 1
ATOM 1006 C C . THR A 1 121 ? 10.379 6.768 -15.211 1.00 94.00 121 THR A C 1
ATOM 1008 O O . THR A 1 121 ? 10.046 6.141 -16.215 1.00 94.00 121 THR A O 1
ATOM 1011 N N . ARG A 1 122 ? 10.385 6.226 -13.987 1.00 95.00 122 ARG A N 1
ATOM 1012 C CA . ARG A 1 122 ? 10.037 4.824 -13.733 1.00 95.00 122 ARG A CA 1
ATOM 1013 C C . ARG A 1 122 ? 8.636 4.476 -14.214 1.00 95.00 122 ARG A C 1
ATOM 1015 O O . ARG A 1 122 ? 8.459 3.519 -14.957 1.00 95.00 122 ARG A O 1
ATOM 1022 N N . LEU A 1 123 ? 7.649 5.303 -13.864 1.00 93.94 123 LEU A N 1
ATOM 1023 C CA . LEU A 1 123 ? 6.267 5.115 -14.310 1.00 93.94 123 LEU A CA 1
ATOM 1024 C C . LEU A 1 123 ? 6.142 5.175 -15.836 1.00 93.94 123 LEU A C 1
ATOM 1026 O O . LEU A 1 123 ? 5.344 4.441 -16.413 1.00 93.94 123 LEU A O 1
ATOM 1030 N N . LYS A 1 124 ? 6.925 6.030 -16.503 1.00 94.62 124 LYS A N 1
ATOM 1031 C CA . LYS A 1 124 ? 6.958 6.092 -17.969 1.00 94.62 124 LYS A CA 1
ATOM 1032 C C . LYS A 1 124 ? 7.524 4.804 -18.569 1.00 94.62 124 LYS A C 1
ATOM 1034 O O . LYS A 1 124 ? 6.938 4.292 -19.516 1.00 94.62 124 LYS A O 1
ATOM 1039 N N . ILE A 1 125 ? 8.606 4.265 -18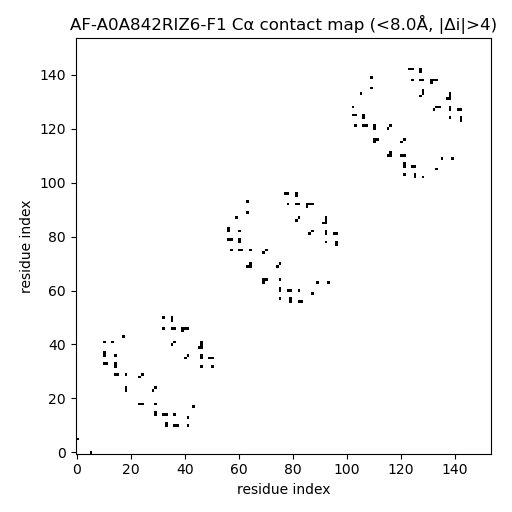.005 1.00 95.25 125 ILE A N 1
ATOM 1040 C CA . ILE A 1 125 ? 9.194 2.985 -18.430 1.00 95.25 125 ILE A CA 1
ATOM 1041 C C . ILE A 1 125 ? 8.193 1.841 -18.233 1.00 95.25 125 ILE A C 1
ATOM 1043 O O . ILE A 1 125 ? 7.932 1.112 -19.184 1.00 95.25 125 ILE A O 1
ATOM 1047 N N . ILE A 1 126 ? 7.550 1.748 -17.065 1.00 95.31 126 ILE A N 1
ATOM 1048 C CA . ILE A 1 126 ? 6.518 0.733 -16.791 1.00 95.31 126 ILE A CA 1
ATOM 1049 C C . ILE A 1 126 ? 5.372 0.815 -17.810 1.00 95.31 126 ILE A C 1
ATOM 1051 O O . ILE A 1 126 ? 4.984 -0.200 -18.377 1.00 95.31 126 ILE A O 1
ATOM 1055 N N . ARG A 1 127 ? 4.868 2.017 -18.122 1.00 94.31 127 ARG A N 1
ATOM 1056 C CA . ARG A 1 127 ? 3.820 2.194 -19.149 1.00 94.31 127 ARG A CA 1
ATOM 1057 C C . ARG A 1 127 ? 4.266 1.742 -20.537 1.00 94.31 127 ARG A C 1
ATOM 1059 O O . ARG A 1 127 ? 3.468 1.202 -21.291 1.00 94.31 127 ARG A O 1
ATOM 1066 N N . ILE A 1 128 ? 5.526 1.979 -20.893 1.00 94.25 128 ILE A N 1
ATOM 1067 C CA . ILE A 1 128 ? 6.082 1.507 -22.164 1.00 94.25 128 ILE A CA 1
ATOM 1068 C C . ILE A 1 128 ? 6.136 -0.022 -22.174 1.00 94.25 128 ILE A C 1
ATOM 1070 O O . ILE A 1 128 ? 5.732 -0.623 -23.166 1.00 94.25 128 ILE A O 1
ATOM 1074 N N . MET A 1 129 ? 6.564 -0.651 -21.076 1.00 93.69 129 MET A N 1
ATOM 1075 C CA . MET A 1 129 ? 6.582 -2.113 -20.945 1.00 93.69 129 MET A CA 1
ATOM 1076 C C . MET A 1 129 ? 5.193 -2.732 -21.112 1.00 93.69 129 MET A C 1
ATOM 1078 O O . MET A 1 129 ? 5.067 -3.799 -21.700 1.00 93.69 129 MET A O 1
ATOM 1082 N N . GLU A 1 130 ? 4.138 -2.063 -20.647 1.00 92.50 130 GLU A N 1
ATOM 1083 C CA . GLU A 1 130 ? 2.756 -2.529 -20.842 1.00 92.50 130 GLU A CA 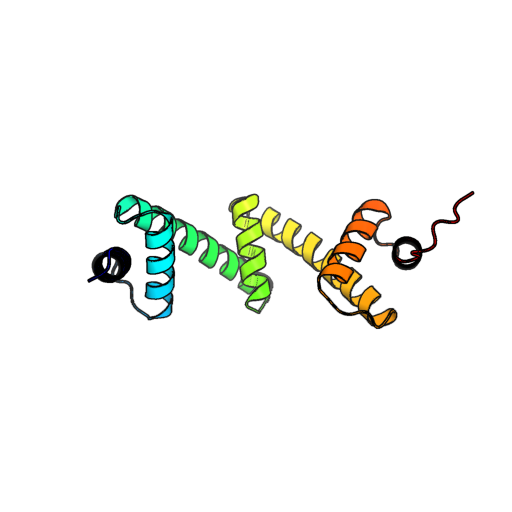1
ATOM 1084 C C . GLU A 1 130 ? 2.330 -2.554 -22.316 1.00 92.50 130 GLU A C 1
ATOM 1086 O O . GLU A 1 130 ? 1.409 -3.284 -22.671 1.00 92.50 130 GLU A O 1
ATOM 1091 N N . ILE A 1 131 ? 3.010 -1.794 -23.179 1.00 93.12 131 ILE A N 1
ATOM 1092 C CA . ILE A 1 131 ? 2.738 -1.731 -24.619 1.00 93.12 131 ILE A CA 1
ATOM 1093 C C . ILE A 1 131 ? 3.637 -2.701 -25.391 1.00 93.12 131 ILE A C 1
ATOM 1095 O O . ILE A 1 131 ? 3.165 -3.396 -26.288 1.00 93.12 131 ILE A O 1
ATOM 1099 N N . VAL A 1 132 ? 4.937 -2.728 -25.083 1.00 92.25 132 VAL A N 1
ATOM 1100 C CA . VAL A 1 132 ? 5.942 -3.446 -25.895 1.00 92.25 132 VAL A CA 1
ATOM 1101 C C . VAL A 1 132 ? 6.441 -4.750 -25.264 1.00 92.25 132 VAL A C 1
ATOM 1103 O O . VAL A 1 132 ? 7.233 -5.458 -25.885 1.00 92.25 132 VAL A O 1
ATOM 1106 N N . GLY A 1 133 ? 5.984 -5.080 -24.055 1.00 91.75 133 GLY A N 1
ATOM 1107 C CA . GLY A 1 133 ? 6.421 -6.240 -23.279 1.00 91.75 133 GLY A CA 1
ATOM 1108 C C . GLY A 1 133 ? 7.723 -6.013 -22.500 1.00 91.75 133 GLY A C 1
ATOM 1109 O O . GLY A 1 133 ? 8.224 -4.896 -22.376 1.00 91.75 133 GLY A O 1
ATOM 1110 N N . PHE A 1 134 ? 8.285 -7.106 -21.978 1.00 91.69 134 PHE A N 1
ATOM 1111 C CA . PHE A 1 134 ? 9.483 -7.123 -21.123 1.00 91.69 134 PHE A CA 1
ATOM 1112 C C . PHE A 1 134 ? 10.799 -7.255 -21.914 1.00 91.69 134 PHE A C 1
ATOM 1114 O O . PHE A 1 134 ? 11.790 -7.789 -21.424 1.00 91.69 134 PHE A O 1
ATOM 1121 N N . GLU A 1 135 ? 10.838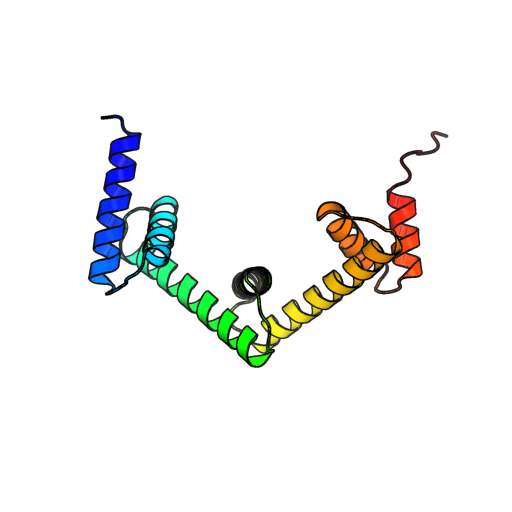 -6.781 -23.159 1.00 94.25 135 GLU A N 1
ATOM 1122 C CA . GLU A 1 135 ? 12.059 -6.824 -23.967 1.00 94.25 135 GLU A CA 1
ATOM 1123 C C . GLU A 1 135 ? 12.875 -5.542 -23.772 1.00 94.25 135 GLU A C 1
ATOM 1125 O O . GLU A 1 135 ? 12.496 -4.463 -24.238 1.00 94.25 135 GLU A O 1
ATOM 1130 N N . LYS A 1 136 ? 14.011 -5.664 -23.075 1.00 92.69 136 LYS A N 1
ATOM 1131 C CA . LYS A 1 136 ? 14.801 -4.531 -22.563 1.00 92.69 136 LYS A CA 1
ATOM 1132 C C . LYS A 1 136 ? 15.155 -3.505 -23.641 1.00 92.69 136 LYS A C 1
ATOM 1134 O O . LYS A 1 136 ? 14.918 -2.312 -23.458 1.00 92.69 136 LYS A O 1
ATOM 1139 N N . GLU A 1 137 ? 15.627 -3.965 -24.797 1.00 93.44 137 GLU A N 1
ATOM 1140 C CA . GLU A 1 137 ? 16.021 -3.090 -25.908 1.00 93.44 137 GLU A CA 1
ATOM 1141 C C . GLU A 1 137 ? 14.832 -2.376 -26.567 1.00 93.44 137 GLU A C 1
ATOM 1143 O O . GLU A 1 137 ? 14.924 -1.190 -26.907 1.00 93.44 137 GLU A O 1
ATOM 1148 N N . LYS A 1 138 ? 13.670 -3.035 -26.673 1.00 94.50 138 LYS A N 1
ATOM 1149 C CA . LYS A 1 138 ? 12.439 -2.393 -27.164 1.00 94.50 138 LYS A CA 1
ATOM 1150 C C . LYS A 1 138 ? 11.950 -1.317 -26.207 1.00 94.50 138 LYS A C 1
ATOM 1152 O O . LYS A 1 138 ? 11.543 -0.240 -26.655 1.00 94.50 138 LYS A O 1
ATOM 1157 N N . VAL A 1 139 ? 12.017 -1.582 -24.903 1.00 94.88 139 VAL A N 1
ATOM 1158 C CA . VAL A 1 139 ? 11.609 -0.626 -23.867 1.00 94.88 139 VAL A CA 1
ATOM 1159 C C . VAL A 1 139 ? 12.541 0.584 -23.862 1.00 94.88 139 VAL A C 1
ATOM 1161 O O . VAL A 1 139 ? 12.050 1.712 -23.927 1.00 94.88 139 VAL A O 1
ATOM 1164 N N . LYS A 1 140 ? 13.866 0.381 -23.894 1.00 93.69 140 LYS A N 1
ATOM 1165 C CA . LYS A 1 140 ? 14.858 1.467 -24.008 1.00 93.69 140 LYS A CA 1
ATOM 1166 C C . LYS A 1 140 ? 14.635 2.319 -25.251 1.00 93.69 140 LYS A C 1
ATOM 1168 O O . LYS A 1 140 ? 14.516 3.537 -25.149 1.00 93.69 140 LYS A O 1
ATOM 1173 N N . THR A 1 141 ? 14.523 1.683 -26.416 1.00 93.31 141 THR A N 1
ATOM 1174 C CA . THR A 1 141 ? 14.327 2.382 -27.695 1.00 93.31 141 THR A CA 1
ATOM 1175 C C . THR A 1 141 ? 13.051 3.219 -27.672 1.00 93.31 141 THR A C 1
ATOM 1177 O O . THR A 1 141 ? 13.055 4.388 -28.060 1.00 93.31 141 THR A O 1
ATOM 1180 N N . SER A 1 142 ? 11.956 2.644 -27.176 1.00 92.62 142 SER A N 1
ATOM 1181 C CA . SER A 1 142 ? 10.671 3.337 -27.059 1.00 92.62 142 SER A CA 1
ATOM 1182 C C . SER A 1 142 ? 10.741 4.491 -26.058 1.00 92.62 142 SER A C 1
ATOM 1184 O O . SER A 1 142 ? 10.212 5.572 -26.326 1.00 92.62 142 SER A O 1
ATOM 1186 N N . PHE A 1 143 ? 11.439 4.301 -24.936 1.00 92.94 143 PHE A N 1
ATOM 1187 C CA . PHE A 1 143 ? 11.652 5.345 -23.941 1.00 92.94 143 PHE A CA 1
ATOM 1188 C C . PHE A 1 143 ? 12.438 6.518 -24.528 1.00 92.94 143 PHE A C 1
ATOM 1190 O O . PHE A 1 143 ? 11.937 7.642 -24.486 1.00 92.94 143 PHE A O 1
ATOM 1197 N N . LEU A 1 144 ? 13.585 6.261 -25.160 1.00 90.25 144 LEU A N 1
ATOM 1198 C CA . LEU A 1 144 ? 14.415 7.294 -25.783 1.00 90.25 144 LEU A CA 1
ATOM 1199 C C . LEU A 1 144 ? 13.644 8.066 -26.859 1.00 90.25 144 LEU A C 1
ATOM 1201 O O . LEU A 1 144 ? 13.631 9.297 -26.847 1.00 90.25 144 LEU A O 1
ATOM 1205 N N . ARG A 1 145 ? 12.907 7.368 -27.732 1.00 88.50 145 ARG A N 1
ATOM 1206 C CA . ARG A 1 145 ? 12.040 8.010 -28.737 1.00 88.50 145 ARG A CA 1
ATOM 1207 C C . ARG A 1 145 ? 10.987 8.909 -28.101 1.00 88.50 145 ARG A C 1
ATOM 1209 O O . ARG A 1 145 ? 10.755 10.014 -28.573 1.00 88.50 145 ARG A O 1
ATOM 1216 N N . SER A 1 146 ? 10.381 8.467 -27.001 1.00 85.50 146 SER A N 1
ATOM 1217 C CA . SER A 1 146 ? 9.364 9.240 -26.280 1.00 85.50 146 SER A CA 1
ATOM 1218 C C . SER A 1 146 ? 9.909 10.474 -25.546 1.00 85.50 146 SER A C 1
ATOM 1220 O O . SER A 1 146 ? 9.122 11.235 -24.977 1.00 85.50 146 SER A O 1
ATOM 1222 N N . THR A 1 147 ? 11.233 10.626 -25.457 1.00 81.44 147 THR A N 1
ATOM 1223 C CA . THR A 1 147 ? 11.916 11.776 -24.840 1.00 81.44 147 THR A CA 1
ATOM 1224 C C . THR A 1 147 ? 12.520 12.737 -25.861 1.00 81.44 147 THR A C 1
ATOM 1226 O O . THR A 1 147 ? 12.979 13.808 -25.474 1.00 81.44 147 THR A O 1
ATOM 1229 N N . ILE A 1 148 ? 12.498 12.395 -27.154 1.00 79.38 148 ILE A N 1
ATOM 1230 C CA . ILE A 1 148 ? 12.900 13.313 -28.221 1.00 79.38 148 ILE A CA 1
ATOM 1231 C C . ILE A 1 148 ? 11.808 14.383 -28.349 1.00 79.38 148 ILE A C 1
ATOM 1233 O O . ILE A 1 148 ? 10.691 14.103 -28.779 1.00 79.38 148 ILE A O 1
ATOM 1237 N N . ASN A 1 149 ? 12.128 15.611 -27.934 1.00 61.31 149 ASN A N 1
ATOM 1238 C CA . ASN A 1 149 ? 11.222 16.763 -28.006 1.00 61.31 149 ASN A CA 1
ATOM 1239 C C . ASN A 1 149 ? 11.111 17.361 -29.420 1.00 61.31 149 ASN A C 1
ATOM 1241 O O . ASN A 1 149 ? 10.197 18.140 -29.684 1.00 61.31 149 ASN A O 1
ATOM 1245 N N . GLU A 1 150 ? 12.002 16.994 -30.341 1.00 52.47 150 GLU A N 1
ATOM 1246 C CA . GLU A 1 150 ? 11.933 17.430 -31.734 1.00 52.47 150 GLU A CA 1
ATOM 1247 C C . GLU A 1 150 ? 10.895 16.599 -32.496 1.00 52.47 150 GLU A C 1
ATOM 1249 O O . GLU A 1 150 ? 11.192 15.586 -33.130 1.00 52.47 150 GLU A O 1
ATOM 1254 N N . ARG A 1 151 ? 9.635 17.047 -32.455 1.00 55.34 151 ARG A N 1
ATOM 1255 C CA . ARG A 1 151 ? 8.725 16.777 -33.570 1.00 55.34 151 ARG A CA 1
ATOM 1256 C C . ARG A 1 151 ? 9.275 17.543 -34.761 1.00 55.34 151 ARG A C 1
ATOM 1258 O O . ARG A 1 151 ? 9.193 18.767 -34.777 1.00 55.34 151 ARG A O 1
ATOM 1265 N N . ILE A 1 152 ? 9.817 16.826 -35.738 1.00 62.06 152 ILE A N 1
ATOM 1266 C CA . ILE A 1 152 ? 10.057 17.379 -37.069 1.00 62.06 152 ILE A CA 1
ATOM 1267 C C . ILE A 1 152 ? 8.703 17.922 -37.549 1.00 62.06 152 ILE A C 1
ATOM 1269 O O . ILE A 1 152 ? 7.781 17.153 -37.822 1.00 62.06 152 ILE A O 1
ATOM 1273 N N . GLN A 1 153 ? 8.543 19.247 -37.529 1.00 52.06 153 GLN A N 1
ATOM 1274 C CA . GLN A 1 153 ? 7.424 19.920 -38.173 1.00 52.06 153 GLN A CA 1
ATOM 1275 C C . GLN A 1 153 ? 7.696 19.842 -39.673 1.00 52.06 153 GLN A C 1
ATOM 1277 O O . GLN A 1 153 ? 8.617 20.491 -40.165 1.00 52.06 153 GLN A O 1
ATOM 1282 N N . HIS A 1 154 ? 6.961 18.968 -40.355 1.00 41.00 154 HIS A N 1
ATOM 1283 C CA . HIS A 1 154 ? 6.892 18.940 -41.812 1.00 41.00 154 HIS A CA 1
ATOM 1284 C C . HIS A 1 154 ? 5.891 19.980 -42.308 1.00 41.00 154 HIS A C 1
ATOM 1286 O O . HIS A 1 154 ? 4.844 20.141 -41.636 1.00 41.00 154 HIS A O 1
#